Protein AF-A0A7W0VJQ5-F1 (afdb_monomer_lite)

Radius of gyration: 34.35 Å; chains: 1; bounding box: 54×40×87 Å

Structure (mmCIF, N/CA/C/O backbone):
data_AF-A0A7W0VJQ5-F1
#
_entry.id   AF-A0A7W0VJQ5-F1
#
loop_
_atom_site.group_PDB
_atom_site.id
_atom_site.type_symbol
_atom_site.label_atom_id
_atom_site.label_alt_id
_atom_site.label_comp_id
_atom_site.label_asym_id
_atom_site.label_entity_id
_atom_site.label_seq_id
_atom_site.pdbx_PDB_ins_code
_atom_site.Cartn_x
_atom_site.Cartn_y
_atom_site.Cartn_z
_atom_site.occupancy
_atom_site.B_iso_or_equiv
_atom_site.auth_seq_id
_atom_site.auth_comp_id
_atom_site.auth_asym_id
_atom_site.auth_atom_id
_atom_site.pdbx_PDB_model_num
ATOM 1 N N . MET A 1 1 ? 14.248 -23.761 -54.490 1.00 53.25 1 MET A N 1
ATOM 2 C CA . MET A 1 1 ? 13.254 -22.693 -54.752 1.00 53.25 1 MET A CA 1
ATOM 3 C C . MET A 1 1 ? 13.783 -21.390 -54.176 1.00 53.25 1 MET A C 1
ATOM 5 O O . MET A 1 1 ? 14.175 -21.411 -53.014 1.00 53.25 1 MET A O 1
ATOM 9 N N . PRO A 1 2 ? 13.848 -20.283 -54.933 1.00 56.56 2 PRO A N 1
ATOM 10 C CA . PRO A 1 2 ? 14.242 -19.004 -54.359 1.00 56.56 2 PRO A CA 1
ATOM 11 C C . PRO A 1 2 ? 13.061 -18.427 -53.565 1.00 56.56 2 PRO A C 1
ATOM 13 O O . PRO A 1 2 ? 11.974 -18.233 -54.103 1.00 56.56 2 PRO A O 1
ATOM 16 N N . VAL A 1 3 ? 13.263 -18.192 -52.267 1.00 62.41 3 VAL A N 1
ATOM 17 C CA . VAL A 1 3 ? 12.263 -17.575 -51.385 1.00 62.41 3 VAL A CA 1
ATOM 18 C C . VAL A 1 3 ? 12.259 -16.071 -51.650 1.00 62.41 3 VAL A C 1
ATOM 20 O O . VAL A 1 3 ? 13.231 -15.374 -51.360 1.00 62.41 3 VAL A O 1
ATOM 23 N N . HIS A 1 4 ? 11.169 -15.572 -52.229 1.00 70.50 4 HIS A N 1
ATOM 24 C CA . HIS A 1 4 ? 10.973 -14.146 -52.462 1.00 70.50 4 HIS A CA 1
ATOM 25 C C . HIS A 1 4 ? 10.657 -13.453 -51.129 1.00 70.50 4 HIS A C 1
ATOM 27 O O . HIS A 1 4 ? 9.717 -13.838 -50.432 1.00 70.50 4 HIS A O 1
ATOM 33 N N . ARG A 1 5 ? 11.444 -12.439 -50.747 1.00 67.06 5 ARG A N 1
ATOM 34 C CA . ARG A 1 5 ? 11.161 -11.636 -49.548 1.00 67.06 5 ARG A CA 1
ATOM 35 C C . ARG A 1 5 ? 9.961 -10.734 -49.836 1.00 67.06 5 ARG A C 1
ATOM 37 O O . ARG A 1 5 ? 9.967 -10.009 -50.825 1.00 67.06 5 ARG A O 1
ATOM 44 N N . ALA A 1 6 ? 8.935 -10.796 -48.990 1.00 67.38 6 ALA A N 1
ATOM 45 C CA . ALA A 1 6 ? 7.724 -10.002 -49.163 1.00 67.38 6 ALA A CA 1
ATOM 46 C C . ALA A 1 6 ? 8.045 -8.494 -49.163 1.00 67.38 6 ALA A C 1
ATOM 48 O O . ALA A 1 6 ? 8.627 -7.976 -48.210 1.00 67.38 6 ALA A O 1
ATOM 49 N N . GLY A 1 7 ? 7.673 -7.805 -50.245 1.00 69.69 7 GLY A N 1
ATOM 50 C CA . GLY A 1 7 ? 7.766 -6.349 -50.375 1.00 69.69 7 GLY A CA 1
ATOM 51 C C . GLY A 1 7 ? 6.567 -5.617 -49.755 1.00 69.69 7 GLY A C 1
ATOM 52 O O . GLY A 1 7 ? 5.536 -6.220 -49.459 1.00 69.69 7 GLY A O 1
ATOM 53 N N . SER A 1 8 ? 6.703 -4.301 -49.564 1.00 63.34 8 SER A N 1
ATOM 54 C CA . SER A 1 8 ? 5.671 -3.434 -48.969 1.00 63.34 8 SER A CA 1
ATOM 55 C C . SER A 1 8 ? 4.352 -3.472 -49.758 1.00 63.34 8 SER A C 1
ATOM 57 O O . SER A 1 8 ? 4.350 -3.262 -50.969 1.00 63.34 8 SER A O 1
ATOM 59 N N . ARG A 1 9 ? 3.224 -3.716 -49.072 1.00 66.56 9 ARG A N 1
ATOM 60 C CA . ARG A 1 9 ? 1.866 -3.809 -49.661 1.00 66.56 9 ARG A CA 1
ATOM 61 C C . ARG A 1 9 ? 0.946 -2.651 -49.253 1.00 66.56 9 ARG A C 1
ATOM 63 O O . ARG A 1 9 ? -0.275 -2.798 -49.251 1.00 66.56 9 ARG A O 1
ATOM 70 N N . LEU A 1 10 ? 1.510 -1.513 -48.853 1.00 62.25 10 LEU A N 1
ATOM 71 C CA . LEU A 1 10 ? 0.725 -0.315 -48.541 1.00 62.25 10 LEU A CA 1
ATOM 72 C C . LEU A 1 10 ? 0.284 0.387 -49.840 1.00 62.25 10 LEU A C 1
ATOM 74 O O . LEU A 1 10 ? 0.920 0.230 -50.877 1.00 62.25 10 LEU A O 1
ATOM 78 N N . TYR A 1 11 ? -0.806 1.160 -49.781 1.00 58.00 11 TYR A N 1
ATOM 79 C CA . TYR A 1 11 ? -1.402 1.918 -50.903 1.00 58.00 11 TYR A CA 1
ATOM 80 C C . TYR A 1 11 ? -2.118 1.112 -51.999 1.00 58.00 11 TYR A C 1
ATOM 82 O O . TYR A 1 11 ? -2.554 1.698 -52.986 1.00 58.00 11 TYR A O 1
ATOM 90 N N . HIS A 1 12 ? -2.301 -0.202 -51.836 1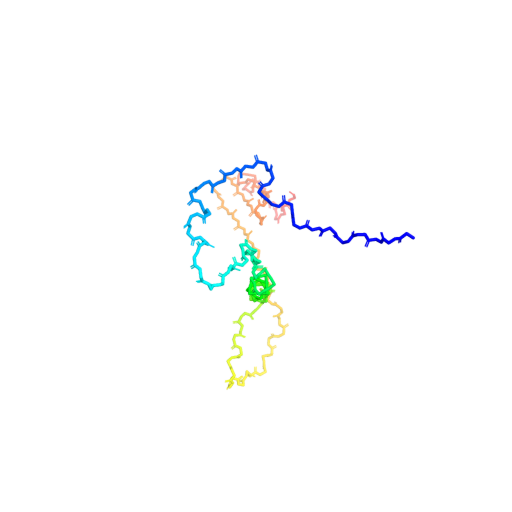.00 63.28 12 HIS A N 1
ATOM 91 C CA . HIS A 1 12 ? -2.964 -1.023 -52.859 1.00 63.28 12 HIS A CA 1
ATOM 92 C C . HIS A 1 12 ? -4.497 -0.912 -52.872 1.00 63.28 12 HIS A C 1
ATOM 94 O O . HIS A 1 12 ? -5.112 -1.173 -53.900 1.00 63.28 12 HIS A O 1
ATOM 100 N N . SER A 1 13 ? -5.121 -0.529 -51.754 1.00 65.94 13 SER A N 1
ATOM 101 C CA . SER A 1 13 ? -6.586 -0.525 -51.619 1.00 65.94 13 SER A CA 1
ATOM 102 C C . SER A 1 13 ? -7.216 0.858 -51.442 1.00 65.94 13 SER A C 1
ATOM 104 O O . SER A 1 13 ? -8.400 1.003 -51.728 1.00 65.94 13 SER A O 1
ATOM 106 N N . VAL A 1 14 ? -6.471 1.881 -50.996 1.00 66.19 14 VAL A N 1
ATOM 107 C CA . VAL A 1 14 ? -7.039 3.221 -50.747 1.00 66.19 14 VAL A CA 1
ATOM 108 C C . VAL A 1 14 ? -6.057 4.334 -51.148 1.00 66.19 14 VAL A C 1
ATOM 110 O O . VAL A 1 14 ? -5.003 4.480 -50.520 1.00 66.19 14 VAL A O 1
ATOM 113 N N . PRO A 1 15 ? -6.379 5.158 -52.166 1.00 61.84 15 PRO A N 1
ATOM 114 C CA . PRO A 1 15 ? -5.541 6.282 -52.563 1.00 61.84 15 PRO A CA 1
ATOM 115 C C . PRO A 1 15 ? -5.823 7.520 -51.697 1.00 61.84 15 PRO A C 1
ATOM 117 O O . PRO A 1 15 ? -6.732 8.304 -51.968 1.00 61.84 15 PRO A O 1
ATOM 120 N N . PHE A 1 16 ? -5.001 7.762 -50.674 1.00 60.88 16 PHE A N 1
ATOM 121 C CA . PHE A 1 16 ? -5.052 9.003 -49.890 1.00 60.88 16 PHE A CA 1
ATOM 122 C C . PHE A 1 16 ? -4.378 10.166 -50.640 1.00 60.88 16 PHE A C 1
ATOM 124 O O . PHE A 1 16 ? -3.248 10.563 -50.340 1.00 60.88 16 PHE A O 1
ATOM 131 N N . LYS A 1 17 ? -5.089 10.745 -51.621 1.00 59.78 17 LYS A N 1
ATOM 132 C CA . LYS A 1 17 ? -4.617 11.866 -52.467 1.00 59.78 17 LYS A CA 1
ATOM 133 C C . LYS A 1 17 ? -4.123 13.090 -51.676 1.00 59.78 17 LYS A C 1
ATOM 135 O O . LYS A 1 17 ? -3.281 13.834 -52.173 1.00 59.78 17 LYS A O 1
ATOM 140 N N . HIS A 1 18 ? -4.603 13.284 -50.449 1.00 62.19 18 HIS A N 1
ATOM 141 C CA . HIS A 1 18 ? -4.255 14.436 -49.608 1.00 62.19 18 HIS A CA 1
ATOM 142 C C . HIS A 1 18 ? -3.036 14.212 -48.700 1.00 62.19 18 HIS A C 1
ATOM 144 O O . HIS A 1 18 ? -2.479 15.184 -48.198 1.00 62.19 18 HIS A O 1
ATOM 150 N N . LEU A 1 19 ? -2.584 12.965 -48.523 1.00 58.19 19 LEU A N 1
ATOM 151 C CA . LEU A 1 19 ? -1.418 12.640 -47.687 1.00 58.19 19 LEU A CA 1
ATOM 152 C C . LEU A 1 19 ? -0.130 12.490 -48.510 1.00 58.19 19 LEU A C 1
ATOM 154 O O . LEU A 1 19 ? 0.956 12.778 -48.020 1.00 58.19 19 LEU A O 1
ATOM 158 N N . VAL A 1 20 ? -0.249 12.117 -49.787 1.00 56.19 20 VAL A N 1
ATOM 159 C CA . VAL A 1 20 ? 0.893 11.934 -50.704 1.00 56.19 20 VAL A CA 1
ATOM 160 C C . VAL A 1 20 ? 1.482 13.262 -51.192 1.00 56.19 20 VAL A C 1
ATOM 162 O O . VAL A 1 20 ? 2.691 13.374 -51.382 1.00 56.19 20 VAL A O 1
ATOM 165 N N . LYS A 1 21 ? 0.665 14.312 -51.348 1.00 51.72 21 LYS A N 1
ATOM 166 C CA . LYS A 1 21 ? 1.125 15.595 -51.914 1.00 51.72 21 LYS A CA 1
ATOM 167 C C . LYS A 1 21 ? 2.134 16.350 -51.038 1.00 51.72 21 LYS A C 1
ATOM 169 O O . LYS A 1 21 ? 2.774 17.269 -51.532 1.00 51.72 21 LYS A O 1
ATOM 174 N N . LYS A 1 22 ? 2.298 15.964 -49.766 1.00 50.00 22 LYS A N 1
ATOM 175 C CA . LYS A 1 22 ? 3.272 16.571 -48.842 1.00 50.00 22 LYS A CA 1
ATOM 176 C C . LYS A 1 22 ? 4.534 15.726 -48.627 1.00 50.00 22 LYS A C 1
ATOM 178 O O . LYS A 1 22 ? 5.438 16.182 -47.939 1.00 50.00 22 LYS A O 1
ATOM 183 N N . SER A 1 23 ? 4.619 14.526 -49.212 1.00 50.47 23 SER A N 1
ATOM 184 C CA . SER A 1 23 ? 5.790 13.639 -49.096 1.00 50.47 23 SER A CA 1
ATOM 185 C C . SER A 1 23 ? 6.590 13.513 -50.399 1.00 50.47 23 SER A C 1
ATOM 187 O O . SER A 1 23 ? 7.392 12.591 -50.537 1.00 50.47 23 SER A O 1
ATOM 189 N N . GLY A 1 24 ? 6.341 14.387 -51.377 1.00 51.72 24 GLY A N 1
ATOM 190 C CA . GLY A 1 24 ? 6.783 14.197 -52.757 1.00 51.72 24 GLY A CA 1
ATOM 191 C C . GLY A 1 24 ? 7.442 15.418 -53.387 1.00 51.72 24 GLY A C 1
ATOM 192 O O . GLY A 1 24 ? 7.068 15.783 -54.494 1.00 51.72 24 GLY A O 1
ATOM 193 N N . SER A 1 25 ? 8.415 16.042 -52.720 1.00 46.16 25 SER A N 1
ATOM 194 C CA . SER A 1 25 ? 9.415 16.873 -53.406 1.00 46.16 25 SER A CA 1
ATOM 195 C C . SER A 1 25 ? 10.698 16.964 -52.577 1.00 46.16 25 SER A C 1
ATOM 197 O O . SER A 1 25 ? 10.714 17.629 -51.548 1.00 46.16 25 SER A O 1
ATOM 199 N N . ALA A 1 26 ? 11.744 16.292 -53.066 1.00 49.91 26 ALA A N 1
ATOM 200 C CA . ALA A 1 26 ? 13.156 16.410 -52.693 1.00 49.91 26 ALA A CA 1
ATOM 201 C C . ALA A 1 26 ? 13.536 16.204 -51.205 1.00 49.91 26 ALA A C 1
ATOM 203 O O . ALA A 1 26 ? 13.287 17.038 -50.346 1.00 49.91 26 ALA A O 1
ATOM 204 N N . SER A 1 27 ? 14.292 15.124 -50.959 1.00 45.72 27 SER A N 1
ATOM 205 C CA . SER A 1 27 ? 14.981 14.764 -49.706 1.00 45.72 27 SER A CA 1
ATOM 206 C C . SER A 1 27 ? 14.118 14.152 -48.591 1.00 45.72 27 SER A C 1
ATOM 208 O O . SER A 1 27 ? 13.465 14.835 -47.810 1.00 45.72 27 SER A O 1
ATOM 210 N N . GLY A 1 28 ? 14.193 12.822 -48.468 1.00 53.34 28 GLY A N 1
ATOM 211 C CA . GLY A 1 28 ? 13.824 12.109 -47.244 1.00 53.34 28 GLY A CA 1
ATOM 212 C C . GLY A 1 28 ? 12.357 11.698 -47.155 1.00 53.34 28 GLY A C 1
ATOM 213 O O . GLY A 1 28 ? 11.599 12.251 -46.360 1.00 53.34 28 GLY A O 1
ATOM 214 N N . ALA A 1 29 ? 11.974 10.656 -47.899 1.00 52.81 29 ALA A N 1
ATOM 215 C CA . ALA A 1 29 ? 10.786 9.870 -47.585 1.00 52.81 29 ALA A CA 1
ATOM 216 C C . ALA A 1 29 ? 10.959 9.269 -46.179 1.00 52.81 29 ALA A C 1
ATOM 218 O O . ALA A 1 29 ? 11.542 8.199 -46.008 1.00 52.81 29 ALA A O 1
ATOM 219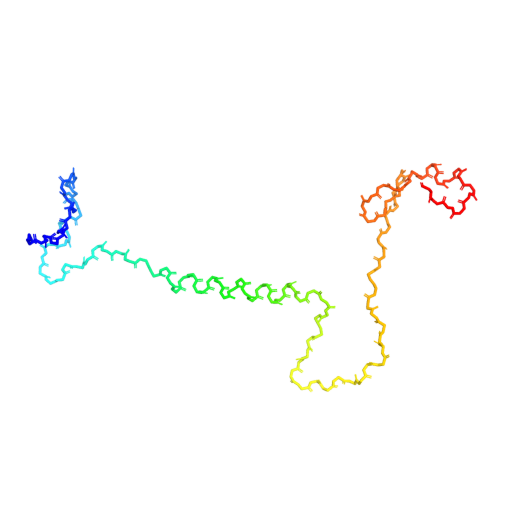 N N . ARG A 1 30 ? 10.521 9.996 -45.146 1.00 60.12 30 ARG A N 1
ATOM 220 C CA . ARG A 1 30 ? 10.491 9.471 -43.783 1.00 60.12 30 ARG A CA 1
ATOM 221 C C . ARG A 1 30 ? 9.491 8.329 -43.768 1.00 60.12 30 ARG A C 1
ATOM 223 O O . ARG A 1 30 ? 8.328 8.517 -44.120 1.00 60.12 30 ARG A O 1
ATOM 230 N N . SER A 1 31 ? 9.961 7.148 -43.382 1.00 55.09 31 SER A N 1
ATOM 231 C CA . SER A 1 31 ? 9.108 5.990 -43.177 1.00 55.09 31 SER A CA 1
ATOM 232 C C . SER A 1 31 ? 7.966 6.380 -42.242 1.00 55.09 31 SER A C 1
ATOM 234 O O . SER A 1 31 ? 8.205 6.719 -41.086 1.00 55.09 31 SER A O 1
ATOM 236 N N . SER A 1 32 ? 6.723 6.272 -42.704 1.00 55.22 32 SER A N 1
ATOM 237 C CA . SER A 1 32 ? 5.528 6.354 -41.855 1.00 55.22 32 SER A CA 1
ATOM 238 C C . SER A 1 32 ? 5.373 5.130 -40.938 1.00 55.22 32 SER A C 1
ATOM 240 O O . SER A 1 32 ? 4.292 4.871 -40.419 1.00 55.22 32 SER A O 1
ATOM 242 N N . ASN A 1 33 ? 6.450 4.365 -40.744 1.00 53.50 33 ASN A N 1
ATOM 243 C CA . ASN A 1 33 ? 6.586 3.410 -39.662 1.00 53.50 33 ASN A CA 1
ATOM 244 C C . ASN A 1 33 ? 6.833 4.217 -38.384 1.00 53.50 33 ASN A C 1
ATOM 246 O O . ASN A 1 33 ? 7.975 4.425 -37.982 1.00 53.50 33 ASN A O 1
ATOM 250 N N . ILE A 1 34 ? 5.765 4.711 -37.759 1.00 62.47 34 ILE A N 1
ATOM 251 C CA . ILE A 1 34 ? 5.827 5.099 -36.349 1.00 62.47 34 ILE A CA 1
ATOM 252 C C . ILE A 1 34 ? 5.945 3.789 -35.566 1.00 62.47 34 ILE A C 1
ATOM 254 O O . ILE A 1 34 ? 4.957 3.163 -35.193 1.00 62.47 34 ILE A O 1
ATOM 258 N N . SER A 1 35 ? 7.176 3.318 -35.391 1.00 67.62 35 SER A N 1
ATOM 259 C CA . SER A 1 35 ? 7.502 2.329 -34.374 1.00 67.62 35 SER A CA 1
ATOM 260 C C . SER A 1 35 ? 7.369 3.028 -33.026 1.00 67.62 35 SER A C 1
ATOM 262 O O . SER A 1 35 ? 8.192 3.875 -32.680 1.00 67.62 35 SER A O 1
ATOM 264 N N . LEU A 1 36 ? 6.294 2.736 -32.294 1.00 71.75 36 LEU A N 1
ATOM 265 C CA . LEU A 1 36 ? 6.150 3.210 -30.923 1.00 71.75 36 LEU A CA 1
ATOM 266 C C . LEU A 1 36 ? 7.277 2.608 -30.083 1.00 71.75 36 LEU A C 1
ATOM 268 O O . LEU A 1 36 ? 7.510 1.399 -30.119 1.00 71.75 36 LEU A O 1
ATOM 272 N N . ASN A 1 37 ? 7.953 3.448 -29.306 1.00 81.44 37 ASN A N 1
ATOM 273 C CA . ASN A 1 37 ? 8.975 3.020 -28.360 1.00 81.44 37 ASN A CA 1
ATOM 274 C C . ASN A 1 37 ? 8.301 2.372 -27.137 1.00 81.44 37 ASN A C 1
ATOM 276 O O . ASN A 1 37 ? 8.297 2.926 -26.041 1.00 81.44 37 ASN A O 1
ATOM 280 N N . LEU A 1 38 ? 7.691 1.202 -27.340 1.00 83.31 38 LEU A N 1
ATOM 281 C CA . LEU A 1 38 ? 6.966 0.484 -26.291 1.00 83.31 38 LEU A CA 1
ATOM 282 C C . LEU A 1 38 ? 7.906 -0.048 -25.211 1.00 83.31 38 LEU A C 1
ATOM 284 O O . LEU A 1 38 ? 7.531 -0.055 -24.048 1.00 83.31 38 LEU A O 1
ATOM 288 N N . VAL A 1 39 ? 9.135 -0.427 -25.571 1.00 87.81 39 VAL A N 1
ATOM 289 C CA . VAL A 1 39 ? 10.142 -0.920 -24.618 1.00 87.81 39 VAL A CA 1
ATOM 290 C C . VAL A 1 39 ? 10.442 0.110 -23.517 1.00 87.81 39 VAL A C 1
ATOM 292 O O . VAL A 1 39 ? 10.213 -0.217 -22.356 1.00 87.81 39 VAL A O 1
ATOM 295 N N . PRO A 1 40 ? 10.854 1.360 -23.818 1.00 88.25 40 PRO A N 1
ATOM 296 C CA . PRO A 1 40 ? 11.086 2.347 -22.762 1.00 88.25 40 PRO A CA 1
ATOM 297 C C . PRO A 1 40 ? 9.796 2.822 -22.076 1.00 88.25 40 PRO A C 1
ATOM 299 O O . PRO A 1 40 ? 9.841 3.233 -20.922 1.00 88.25 40 PRO A O 1
ATOM 302 N N . PHE A 1 41 ? 8.635 2.769 -22.742 1.00 90.81 41 PHE A N 1
ATOM 303 C CA . PHE A 1 41 ? 7.361 3.124 -22.106 1.00 90.81 41 PHE A CA 1
ATOM 304 C C . PHE A 1 41 ? 6.944 2.098 -21.044 1.00 90.81 41 PHE A C 1
ATOM 306 O O . PHE A 1 41 ? 6.560 2.467 -19.934 1.00 90.81 41 PHE A O 1
ATOM 313 N N . VAL A 1 42 ? 7.054 0.808 -21.372 1.00 94.06 42 VAL A N 1
ATOM 314 C CA . VAL A 1 42 ? 6.785 -0.283 -20.433 1.00 94.06 42 VAL A CA 1
ATOM 315 C C . VAL A 1 42 ? 7.808 -0.265 -19.300 1.00 94.06 42 VAL A C 1
ATOM 317 O O . VAL A 1 42 ? 7.404 -0.383 -18.150 1.00 94.06 42 VAL A O 1
ATOM 320 N N . ASP A 1 43 ? 9.090 -0.027 -19.584 1.00 93.44 43 ASP A N 1
ATOM 321 C CA . ASP A 1 43 ? 10.140 0.088 -18.561 1.00 93.44 43 ASP A CA 1
ATOM 322 C C . ASP A 1 43 ? 9.796 1.152 -17.502 1.00 93.44 43 ASP A C 1
ATOM 324 O O . ASP A 1 43 ? 9.629 0.835 -16.323 1.00 93.44 43 ASP A O 1
ATOM 328 N N . MET A 1 44 ? 9.519 2.390 -17.930 1.00 91.31 44 MET A N 1
ATOM 329 C CA . MET A 1 44 ? 9.143 3.471 -17.010 1.00 91.31 44 MET A CA 1
ATOM 330 C C . MET A 1 44 ? 7.882 3.152 -16.193 1.00 91.31 44 MET A C 1
ATOM 332 O O . MET A 1 44 ? 7.833 3.437 -14.996 1.00 91.31 44 MET A O 1
ATOM 336 N N . MET A 1 45 ? 6.864 2.540 -16.805 1.00 93.44 45 MET A N 1
ATOM 337 C CA . MET A 1 45 ? 5.631 2.180 -16.099 1.00 93.44 45 MET A CA 1
ATOM 338 C C . MET A 1 45 ? 5.857 1.045 -15.089 1.00 93.44 45 MET A C 1
ATOM 340 O O . MET A 1 45 ? 5.360 1.109 -13.965 1.00 93.44 45 MET A O 1
ATOM 344 N N . THR A 1 46 ? 6.628 0.020 -15.457 1.00 92.56 46 THR A N 1
ATOM 345 C CA . THR A 1 46 ? 6.931 -1.111 -14.566 1.00 92.56 46 THR A CA 1
ATOM 346 C C . THR A 1 46 ? 7.827 -0.710 -13.398 1.00 92.56 46 THR A C 1
ATOM 348 O O . THR A 1 46 ? 7.614 -1.203 -12.291 1.00 92.56 46 THR A O 1
ATOM 351 N N . MET A 1 47 ? 8.747 0.243 -13.589 1.00 91.75 47 MET A N 1
ATOM 352 C CA . MET A 1 47 ? 9.564 0.778 -12.501 1.00 91.75 47 MET A CA 1
ATOM 353 C C . MET A 1 47 ? 8.703 1.499 -11.451 1.00 91.75 47 MET A C 1
ATOM 355 O O . MET A 1 47 ? 8.879 1.274 -10.256 1.00 91.75 47 MET A O 1
ATOM 359 N N . LEU A 1 48 ? 7.715 2.300 -11.874 1.00 91.19 48 LEU A N 1
ATOM 360 C CA . LEU A 1 48 ? 6.758 2.937 -10.958 1.00 91.19 48 LEU A CA 1
ATOM 361 C C . LEU A 1 48 ? 5.939 1.908 -10.174 1.00 91.19 48 LEU A C 1
ATOM 363 O O . LEU A 1 48 ? 5.791 2.042 -8.963 1.00 91.19 48 LEU A O 1
ATOM 367 N N . VAL A 1 49 ? 5.439 0.863 -10.835 1.00 93.06 49 VAL A N 1
ATOM 368 C CA . VAL A 1 49 ? 4.700 -0.215 -10.157 1.00 93.06 49 VAL A CA 1
ATOM 369 C C . VAL A 1 49 ? 5.596 -0.954 -9.163 1.00 93.06 49 VAL A C 1
ATOM 371 O O . VAL A 1 49 ? 5.157 -1.217 -8.050 1.00 93.06 49 VAL A O 1
ATOM 374 N N . CYS A 1 50 ? 6.856 -1.230 -9.513 1.00 88.94 50 CYS A N 1
ATOM 375 C CA . CYS A 1 50 ? 7.833 -1.827 -8.602 1.00 88.94 50 CYS A CA 1
ATOM 376 C C . CYS A 1 50 ? 8.042 -0.957 -7.352 1.00 88.94 50 CYS A C 1
ATOM 378 O O . CYS A 1 50 ? 7.985 -1.465 -6.234 1.00 88.94 50 CYS A O 1
ATOM 380 N N . PHE A 1 51 ? 8.187 0.362 -7.519 1.00 85.88 51 PHE A N 1
ATOM 381 C CA . PHE A 1 51 ? 8.278 1.295 -6.395 1.00 85.88 51 PHE A CA 1
ATOM 382 C C . PHE A 1 51 ? 7.008 1.326 -5.545 1.00 85.88 51 PHE A C 1
ATOM 384 O O . PHE A 1 51 ? 7.100 1.301 -4.322 1.00 85.88 51 PHE A O 1
ATOM 391 N N . LEU A 1 52 ? 5.824 1.358 -6.161 1.00 85.75 52 LEU A N 1
ATOM 392 C CA . LEU A 1 52 ? 4.559 1.360 -5.422 1.00 85.75 52 LEU A CA 1
ATOM 393 C C . LEU A 1 52 ? 4.362 0.054 -4.657 1.00 85.75 52 LEU A C 1
ATOM 395 O O . LEU A 1 52 ? 3.956 0.087 -3.501 1.00 85.75 52 LEU A O 1
ATOM 399 N N . LEU A 1 53 ? 4.703 -1.084 -5.264 1.00 85.06 53 LEU A N 1
ATOM 400 C CA . LEU A 1 53 ? 4.719 -2.364 -4.571 1.00 85.06 53 LEU A CA 1
ATOM 401 C C . LEU A 1 53 ? 5.732 -2.339 -3.428 1.00 85.06 53 LEU A C 1
ATOM 403 O O . LEU A 1 53 ? 5.378 -2.725 -2.330 1.00 85.06 53 LEU A O 1
ATOM 407 N N . MET A 1 54 ? 6.945 -1.822 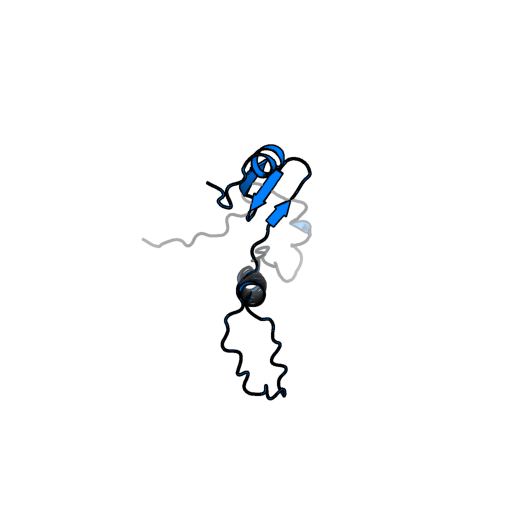-3.617 1.00 80.44 54 MET A N 1
ATOM 408 C CA . MET A 1 54 ? 7.936 -1.741 -2.539 1.00 80.44 54 MET A CA 1
ATOM 409 C C . MET A 1 54 ? 7.479 -0.840 -1.377 1.00 80.44 54 MET A C 1
ATOM 411 O O . MET A 1 54 ? 7.673 -1.198 -0.220 1.00 80.44 54 MET A O 1
ATOM 415 N N . VAL A 1 55 ? 6.854 0.306 -1.665 1.00 73.50 55 VAL A N 1
ATOM 416 C CA . VAL A 1 55 ? 6.413 1.283 -0.652 1.00 73.50 55 VAL A CA 1
ATOM 417 C C . VAL A 1 55 ? 5.134 0.837 0.060 1.00 73.50 55 VAL A C 1
ATOM 419 O O . VAL A 1 55 ? 5.042 0.971 1.277 1.00 73.50 55 VAL A O 1
ATOM 422 N N . PHE A 1 56 ? 4.153 0.287 -0.660 1.00 69.12 56 PHE A N 1
ATOM 423 C CA . PHE A 1 56 ? 2.875 -0.136 -0.075 1.00 69.12 56 PHE A CA 1
ATOM 424 C C . PHE A 1 56 ? 2.863 -1.592 0.404 1.00 69.12 56 PHE A C 1
ATOM 426 O O . PHE A 1 56 ? 2.112 -1.907 1.321 1.00 69.12 56 PHE A O 1
ATOM 433 N N . SER A 1 57 ? 3.708 -2.473 -0.146 1.00 65.56 57 SER A N 1
ATOM 434 C CA . SER A 1 57 ? 3.914 -3.825 0.403 1.00 65.56 57 SER A CA 1
ATOM 435 C C . SER A 1 57 ? 4.762 -3.812 1.676 1.00 65.56 57 SER A C 1
ATOM 437 O O . SER A 1 57 ? 4.799 -4.822 2.374 1.00 65.56 57 SER A O 1
ATOM 439 N N . ALA A 1 58 ? 5.420 -2.699 2.014 1.00 59.34 58 ALA A N 1
ATOM 440 C CA . ALA A 1 58 ? 6.116 -2.506 3.286 1.00 59.34 58 ALA A CA 1
ATOM 441 C C . ALA A 1 58 ? 5.166 -2.059 4.418 1.00 59.34 58 ALA A C 1
ATOM 443 O O . ALA A 1 58 ? 5.554 -1.293 5.303 1.00 59.34 58 ALA A O 1
ATOM 444 N N . SER A 1 59 ? 3.910 -2.522 4.410 1.00 62.28 59 SER A N 1
ATOM 445 C CA . SER A 1 59 ? 3.004 -2.372 5.549 1.00 62.28 59 SER A CA 1
ATOM 446 C C . SER A 1 59 ? 3.527 -3.208 6.722 1.00 62.28 59 SER A C 1
ATOM 448 O O . SER A 1 59 ? 3.197 -4.385 6.864 1.00 62.28 59 SER A O 1
ATOM 450 N N . GLY A 1 60 ? 4.380 -2.599 7.542 1.00 53.09 60 GLY A N 1
ATOM 451 C CA . GLY A 1 60 ? 4.871 -3.189 8.783 1.00 53.09 60 GLY A CA 1
ATOM 452 C C . GLY A 1 60 ? 5.441 -2.162 9.751 1.00 53.09 60 GLY A C 1
ATOM 453 O O . GLY A 1 60 ? 5.081 -2.176 10.916 1.00 53.09 60 GLY A O 1
ATOM 454 N N . GLU A 1 61 ? 6.262 -1.228 9.279 1.00 56.09 61 GLU A N 1
ATOM 455 C CA . GLU A 1 61 ? 6.788 -0.134 10.099 1.00 56.09 61 GLU A CA 1
ATOM 456 C C . GLU A 1 61 ? 7.531 0.812 9.161 1.00 56.09 61 GLU A C 1
ATOM 458 O O . GLU A 1 61 ? 8.651 0.532 8.734 1.00 56.09 61 GLU A O 1
ATOM 463 N N . LEU A 1 62 ? 6.923 1.942 8.799 1.00 52.94 62 LEU A N 1
ATOM 464 C CA . LEU A 1 62 ? 7.668 3.014 8.142 1.00 52.94 62 LEU A CA 1
ATOM 465 C C . LEU A 1 62 ? 8.497 3.756 9.201 1.00 52.94 62 LEU A C 1
ATOM 467 O O . LEU A 1 62 ? 8.315 4.949 9.430 1.00 52.94 62 LEU A O 1
ATOM 471 N N . LEU A 1 63 ? 9.415 3.050 9.863 1.00 50.78 63 LEU A N 1
ATOM 472 C CA . LEU A 1 63 ? 10.536 3.696 10.522 1.00 50.78 63 LEU A CA 1
ATOM 473 C C . LEU A 1 63 ? 11.520 4.038 9.416 1.00 50.78 63 LEU A C 1
ATOM 475 O O . LEU A 1 63 ? 12.305 3.214 8.951 1.00 50.78 63 LEU A O 1
ATOM 479 N N . GLN A 1 64 ? 11.419 5.278 8.948 1.00 54.88 64 GLN A N 1
ATOM 480 C CA . GLN A 1 64 ? 12.469 5.902 8.167 1.00 54.88 64 GLN A CA 1
ATOM 481 C C . GLN A 1 64 ? 13.782 5.761 8.943 1.00 54.88 64 GLN A C 1
ATOM 483 O O . GLN A 1 64 ? 14.076 6.564 9.826 1.00 54.88 64 GLN A O 1
ATOM 488 N N . ALA A 1 65 ? 14.603 4.774 8.593 1.00 57.41 65 ALA A N 1
ATOM 489 C CA . ALA A 1 65 ? 16.021 4.838 8.892 1.00 57.41 65 ALA A CA 1
ATOM 490 C C . ALA A 1 65 ? 16.599 5.938 7.991 1.00 57.41 65 ALA A C 1
ATOM 492 O O . ALA A 1 65 ? 17.105 5.690 6.894 1.00 57.41 65 ALA A O 1
ATOM 493 N N . GLN A 1 66 ? 16.429 7.193 8.414 1.00 54.75 66 GLN A N 1
ATOM 494 C CA . GLN A 1 66 ? 17.166 8.313 7.853 1.00 54.75 66 GLN A CA 1
ATOM 495 C C . GLN A 1 66 ? 18.651 7.960 7.987 1.00 54.75 66 GLN A C 1
ATOM 497 O O . GLN A 1 66 ? 19.111 7.590 9.068 1.00 54.75 66 GLN A O 1
ATOM 502 N N . ARG A 1 67 ? 19.403 8.002 6.881 1.00 54.16 67 ARG A N 1
ATOM 503 C CA . ARG A 1 67 ? 20.842 7.707 6.903 1.00 54.16 67 ARG A CA 1
ATOM 504 C C . ARG A 1 67 ? 21.525 8.682 7.870 1.00 54.16 67 ARG A C 1
ATOM 506 O O . ARG A 1 67 ? 21.596 9.868 7.565 1.00 54.16 67 ARG A O 1
ATOM 513 N N . GLY A 1 68 ? 21.981 8.174 9.018 1.00 58.62 68 GLY A N 1
ATOM 514 C CA . GLY A 1 68 ? 22.568 8.953 10.117 1.00 58.62 68 GLY A CA 1
ATOM 515 C C . GLY A 1 68 ? 21.878 8.795 11.481 1.00 58.62 68 GLY A C 1
ATOM 516 O O . GLY A 1 68 ? 22.367 9.358 12.454 1.00 58.62 68 GLY A O 1
ATOM 517 N N . LEU A 1 69 ? 20.770 8.050 11.573 1.00 58.06 69 LEU A N 1
ATOM 518 C CA . LEU A 1 69 ? 20.123 7.717 12.845 1.00 58.06 69 LEU A CA 1
ATOM 519 C C . LEU A 1 69 ? 20.645 6.371 13.377 1.00 58.06 69 LEU A C 1
ATOM 521 O O . LEU A 1 69 ? 20.248 5.314 12.889 1.00 58.06 69 LEU A O 1
ATOM 525 N N . ASP A 1 70 ? 21.517 6.412 14.387 1.00 65.75 70 ASP A N 1
ATOM 526 C CA . ASP A 1 70 ? 21.811 5.245 15.224 1.00 65.75 70 ASP A CA 1
ATOM 527 C C . ASP A 1 70 ? 20.589 4.982 16.113 1.00 65.75 70 ASP A C 1
ATOM 529 O O . ASP A 1 70 ? 20.356 5.682 17.102 1.00 65.75 70 ASP A O 1
ATOM 533 N N . LEU A 1 71 ? 19.760 4.005 15.731 1.00 63.09 71 LEU A N 1
ATOM 534 C CA . LEU A 1 71 ? 18.626 3.604 16.558 1.00 63.09 71 LEU A CA 1
ATOM 535 C C . LEU A 1 71 ? 19.166 2.914 17.820 1.00 63.09 71 LEU A C 1
ATOM 537 O O . LEU A 1 71 ? 19.916 1.939 17.701 1.00 63.09 71 LEU A O 1
ATOM 541 N N . PRO A 1 72 ? 18.791 3.376 19.027 1.00 67.44 72 PRO A N 1
ATOM 542 C CA . PRO A 1 72 ? 19.110 2.649 20.245 1.00 67.44 72 PRO A CA 1
ATOM 543 C C . PRO A 1 72 ? 18.514 1.243 20.150 1.00 67.44 72 PRO A C 1
ATOM 545 O O . PRO A 1 72 ? 17.441 1.054 19.573 1.00 67.44 72 PRO A O 1
ATOM 548 N N . ILE A 1 73 ? 19.214 0.254 20.706 1.00 64.31 73 ILE A N 1
ATOM 549 C CA . ILE A 1 73 ? 18.777 -1.145 20.698 1.00 64.31 73 ILE A CA 1
ATOM 550 C C . ILE A 1 73 ? 17.417 -1.210 21.402 1.00 64.31 73 ILE A C 1
ATOM 552 O O . ILE A 1 73 ? 17.329 -1.082 22.623 1.00 64.31 73 ILE A O 1
ATOM 556 N N . ALA A 1 74 ? 16.347 -1.344 20.618 1.00 64.62 74 ALA A N 1
ATOM 557 C CA . ALA A 1 74 ? 14.992 -1.428 21.129 1.00 64.62 74 ALA A CA 1
ATOM 558 C C . ALA A 1 74 ? 14.812 -2.783 21.825 1.00 64.62 74 ALA A C 1
ATOM 560 O O . ALA A 1 74 ? 14.810 -3.832 21.186 1.00 64.62 74 ALA A O 1
ATOM 561 N N . ASP A 1 75 ? 14.661 -2.758 23.149 1.00 63.31 75 ASP A N 1
ATOM 562 C CA . ASP A 1 75 ? 14.419 -3.956 23.968 1.00 63.31 75 ASP A CA 1
ATOM 563 C C . ASP A 1 75 ? 12.952 -4.432 23.900 1.00 63.31 75 ASP A C 1
ATOM 565 O O . ASP A 1 75 ? 12.579 -5.495 24.393 1.00 63.31 75 ASP A O 1
ATOM 569 N N . SER A 1 76 ? 12.084 -3.664 23.234 1.00 65.12 76 SER A N 1
ATOM 570 C CA . SER A 1 76 ? 10.696 -4.057 22.993 1.00 65.12 76 SER A CA 1
ATOM 571 C C . SER A 1 76 ? 10.616 -5.060 21.841 1.00 65.12 76 SER A C 1
ATOM 573 O O . SER A 1 76 ? 10.300 -4.722 20.709 1.00 65.12 76 SER A O 1
ATOM 575 N N . LYS A 1 77 ? 10.879 -6.331 22.161 1.00 59.19 77 LYS A N 1
ATOM 576 C CA . LYS A 1 77 ? 10.685 -7.504 21.284 1.00 59.19 77 LYS A CA 1
ATOM 577 C C . LYS A 1 77 ? 9.214 -7.866 21.057 1.00 59.19 77 LYS A C 1
ATOM 579 O O . LYS A 1 77 ? 8.919 -8.911 20.475 1.00 59.19 77 LYS A O 1
ATOM 584 N N . GLN A 1 78 ? 8.286 -7.074 21.585 1.00 69.06 78 GLN A N 1
ATOM 585 C CA . GLN A 1 78 ? 6.872 -7.375 21.477 1.00 69.06 78 GLN A CA 1
ATOM 586 C C . GLN A 1 78 ? 6.401 -6.983 20.084 1.00 69.06 78 GLN A C 1
ATOM 588 O O . GLN A 1 78 ? 6.447 -5.819 19.696 1.00 69.06 78 GLN A O 1
ATOM 593 N N . THR A 1 79 ? 5.976 -7.984 19.322 1.00 67.50 79 THR A N 1
ATOM 594 C CA . THR A 1 79 ? 5.368 -7.764 18.018 1.00 67.50 79 THR A CA 1
ATOM 595 C C . THR A 1 79 ? 4.158 -6.847 18.180 1.00 67.50 79 THR A C 1
ATOM 597 O O . THR A 1 79 ? 3.354 -7.023 19.102 1.00 67.50 79 THR A O 1
ATOM 600 N N . LEU A 1 80 ? 4.036 -5.853 17.298 1.00 65.88 80 LEU A N 1
ATOM 601 C CA . LEU A 1 80 ? 2.858 -4.994 17.238 1.00 65.88 80 LEU A CA 1
ATOM 602 C C . LEU A 1 80 ? 1.640 -5.879 16.942 1.00 65.88 80 LEU A C 1
ATOM 604 O O . LEU A 1 80 ? 1.467 -6.372 15.828 1.00 65.88 80 LEU A O 1
ATOM 608 N N . GLN A 1 81 ? 0.820 -6.131 17.962 1.00 71.69 81 GLN A N 1
ATOM 609 C CA . GLN A 1 81 ? -0.437 -6.848 17.794 1.00 71.69 81 GLN A CA 1
ATOM 610 C C . GLN A 1 81 ? -1.478 -5.880 17.247 1.00 71.69 81 GLN A C 1
ATOM 612 O O . GLN A 1 81 ? -1.698 -4.800 17.797 1.00 71.69 81 GLN A O 1
ATOM 617 N N . GLN A 1 82 ? -2.126 -6.275 16.156 1.00 71.88 82 GLN A N 1
ATOM 618 C CA . GLN A 1 82 ? -3.232 -5.514 15.604 1.00 71.88 82 GLN A CA 1
ATOM 619 C C . GLN A 1 82 ? -4.370 -5.457 16.630 1.00 71.88 82 GLN A C 1
ATOM 621 O O . GLN A 1 82 ? -4.835 -6.490 17.115 1.00 7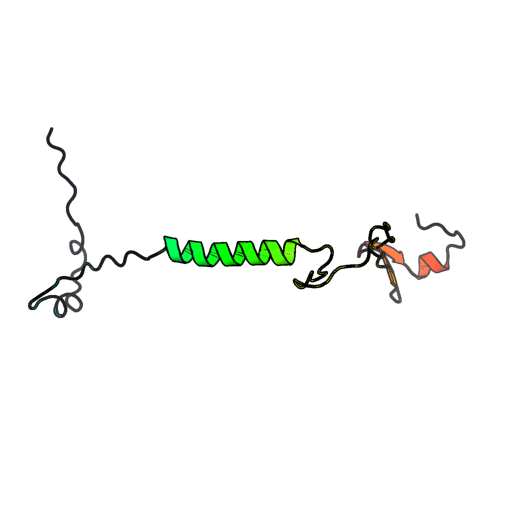1.88 82 GLN A O 1
ATOM 626 N N . ALA A 1 83 ? -4.821 -4.245 16.956 1.00 81.69 83 ALA A N 1
ATOM 627 C CA . ALA A 1 83 ? -5.935 -4.064 17.873 1.00 81.69 83 ALA A CA 1
ATOM 628 C C . ALA A 1 83 ? -7.232 -4.620 17.248 1.00 81.69 83 ALA A C 1
ATOM 630 O O . ALA A 1 83 ? -7.529 -4.316 16.086 1.00 81.69 83 ALA A O 1
ATOM 631 N N . PRO A 1 84 ? -8.023 -5.417 17.989 1.00 83.75 84 PRO A N 1
ATOM 632 C CA . PRO A 1 84 ? -9.325 -5.858 17.515 1.00 83.75 84 PRO A CA 1
ATOM 633 C C . PRO A 1 84 ? -10.267 -4.656 17.382 1.00 83.75 84 PRO A C 1
ATOM 635 O O . PRO A 1 84 ? -10.381 -3.837 18.293 1.00 83.75 84 PRO A O 1
ATOM 638 N N . VAL A 1 85 ? -10.966 -4.560 16.250 1.00 86.75 85 VAL A N 1
ATOM 639 C CA . VAL A 1 85 ? -11.962 -3.509 16.010 1.00 86.75 85 VAL A CA 1
ATOM 640 C C . VAL A 1 85 ? -13.342 -4.037 16.384 1.00 86.75 85 VAL A C 1
ATOM 642 O O . VAL A 1 85 ? -13.839 -4.983 15.766 1.00 86.75 85 VAL A O 1
ATOM 645 N N . ILE A 1 86 ? -13.950 -3.408 17.390 1.00 89.06 86 ILE A N 1
ATOM 646 C CA . ILE A 1 86 ? -15.317 -3.669 17.846 1.00 89.06 86 ILE A CA 1
ATOM 647 C C . ILE A 1 86 ? -16.143 -2.416 17.567 1.00 89.06 86 ILE A C 1
ATOM 649 O O . ILE A 1 86 ? -15.782 -1.324 18.006 1.00 89.06 86 ILE A O 1
ATOM 653 N N . ILE A 1 87 ? -17.247 -2.567 16.841 1.00 88.44 87 ILE A N 1
ATOM 654 C CA . ILE A 1 87 ? -18.170 -1.470 16.539 1.00 88.44 87 ILE A CA 1
ATOM 655 C C . ILE A 1 87 ? -19.486 -1.761 17.249 1.00 88.44 87 ILE A C 1
ATOM 657 O O . ILE A 1 87 ? -20.134 -2.770 16.975 1.00 88.44 87 ILE A O 1
ATOM 661 N N . VAL A 1 88 ? -19.883 -0.857 18.144 1.00 89.62 88 VAL A N 1
ATOM 662 C CA . VAL A 1 88 ? -21.156 -0.915 18.867 1.00 89.62 88 VAL A CA 1
ATOM 663 C C . VAL A 1 88 ? -22.065 0.180 18.327 1.00 89.62 88 VAL A C 1
ATOM 665 O O . VAL A 1 88 ? -21.766 1.369 18.430 1.00 89.62 88 VAL A O 1
ATOM 668 N N . THR A 1 89 ? -23.176 -0.230 17.733 1.00 88.94 89 THR A N 1
ATOM 669 C CA . THR A 1 89 ? -24.264 0.655 17.309 1.00 88.94 89 THR A CA 1
ATOM 670 C C . THR A 1 89 ? -25.440 0.517 18.278 1.00 88.94 89 THR A C 1
ATOM 672 O O . THR A 1 89 ? -25.374 -0.250 19.233 1.00 88.94 89 THR A O 1
ATOM 675 N N . LYS A 1 90 ? -26.536 1.258 18.066 1.00 87.44 90 LYS A N 1
ATOM 676 C CA . LYS A 1 90 ? -27.718 1.162 18.944 1.00 87.44 90 LYS A CA 1
ATOM 677 C C . LYS A 1 90 ? -28.392 -0.214 18.909 1.00 87.44 90 LYS A C 1
ATOM 679 O O . LYS A 1 90 ? -29.044 -0.573 19.879 1.00 87.44 90 LYS A O 1
ATOM 684 N N . SER A 1 91 ? -28.264 -0.944 17.804 1.00 87.56 91 SER A N 1
ATOM 685 C CA . SER A 1 91 ? -28.939 -2.227 17.578 1.00 87.56 91 SER A CA 1
ATOM 686 C C . SER A 1 91 ? -27.973 -3.406 17.505 1.00 87.56 91 SER A C 1
ATOM 688 O O . SER A 1 91 ? -28.345 -4.513 17.881 1.00 87.56 91 SER A O 1
ATOM 690 N N . GLU A 1 92 ? -26.738 -3.188 17.052 1.00 90.62 92 GLU A N 1
ATOM 691 C CA . GLU A 1 92 ? -25.815 -4.256 16.657 1.00 90.62 92 GLU A CA 1
ATOM 692 C C . GLU A 1 92 ? -24.398 -4.051 17.195 1.00 90.62 92 GLU A C 1
ATOM 694 O O . GLU A 1 92 ? -23.890 -2.926 17.254 1.00 90.62 92 GLU A O 1
ATOM 699 N N . ILE A 1 93 ? -23.747 -5.167 17.519 1.00 89.00 93 ILE A N 1
ATOM 700 C CA . ILE A 1 93 ? -22.346 -5.275 17.920 1.00 89.00 93 ILE A CA 1
ATOM 701 C C . ILE A 1 93 ? -21.623 -6.094 16.848 1.00 89.00 93 ILE A C 1
ATOM 703 O O . ILE A 1 93 ? -21.959 -7.259 16.613 1.00 89.00 93 ILE A O 1
ATOM 707 N N . THR A 1 94 ? -20.621 -5.495 16.204 1.00 89.31 94 THR A N 1
ATOM 708 C CA . THR A 1 94 ? -19.827 -6.156 15.161 1.00 89.31 94 THR A CA 1
ATOM 709 C C . THR A 1 94 ? -18.356 -6.272 15.561 1.00 89.31 94 THR A C 1
ATOM 711 O O . THR A 1 94 ? -17.780 -5.359 16.157 1.00 89.31 94 THR A O 1
ATOM 714 N N . TYR A 1 95 ? -17.744 -7.407 15.224 1.00 89.44 95 TYR A N 1
ATOM 715 C CA . TYR A 1 95 ? -16.324 -7.703 15.406 1.00 89.44 95 TYR A CA 1
ATOM 716 C C . TYR A 1 95 ? -15.684 -7.890 14.035 1.00 89.44 95 TYR A C 1
ATOM 718 O O . TYR A 1 95 ? -16.104 -8.755 13.269 1.00 89.44 95 TYR A O 1
ATOM 726 N N . GLN A 1 96 ? -14.693 -7.061 13.698 1.00 86.06 96 GLN A N 1
ATOM 727 C CA . GLN A 1 96 ? -14.052 -7.073 12.373 1.00 86.06 96 GLN A CA 1
ATOM 728 C C . GLN A 1 96 ? -15.060 -7.024 11.199 1.00 86.06 96 GLN A C 1
ATOM 730 O O . GLN A 1 96 ? -14.859 -7.637 10.153 1.00 86.06 96 GLN A O 1
ATOM 735 N N . GLY A 1 97 ? -16.177 -6.312 11.386 1.00 83.31 97 GLY A N 1
ATOM 736 C CA . GLY A 1 97 ? -17.247 -6.194 10.390 1.00 83.31 97 GLY A CA 1
ATOM 737 C C . GLY A 1 97 ? -18.201 -7.392 10.303 1.00 83.31 97 GLY A C 1
ATOM 738 O O . GLY A 1 97 ? -19.125 -7.354 9.497 1.00 83.31 97 GLY A O 1
ATOM 739 N N . GLN A 1 98 ? -18.022 -8.434 11.120 1.00 85.94 98 GLN A N 1
ATOM 740 C CA . GLN A 1 98 ? -18.992 -9.521 11.277 1.00 85.94 98 GLN A CA 1
ATOM 741 C C . GLN A 1 98 ? -19.949 -9.210 12.428 1.00 85.94 98 GLN A C 1
ATOM 743 O O . GLN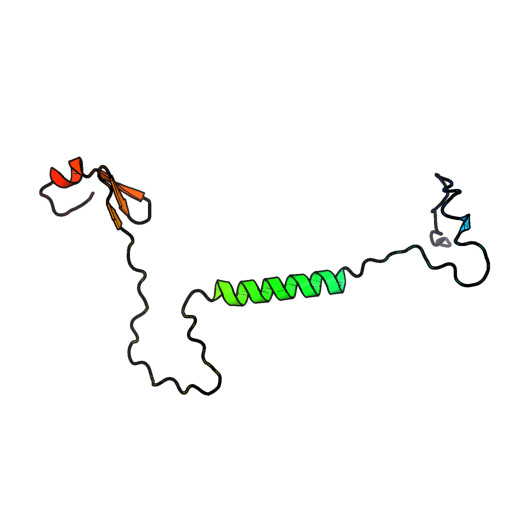 A 1 98 ? -19.511 -8.804 13.505 1.00 85.94 98 GLN A O 1
ATOM 748 N N . LEU A 1 99 ? -21.252 -9.402 12.214 1.00 86.94 99 LEU A N 1
ATOM 749 C CA . LEU A 1 99 ? -22.259 -9.269 13.265 1.00 86.94 99 LEU A CA 1
ATOM 750 C C . LEU A 1 99 ? -22.075 -10.391 14.289 1.00 86.94 99 LEU A C 1
ATOM 752 O O . LEU A 1 99 ? -22.187 -11.563 13.942 1.00 86.94 99 LEU A O 1
ATOM 756 N N . VAL A 1 100 ? -21.800 -10.022 15.540 1.00 87.81 100 VAL A N 1
ATOM 757 C CA . VAL A 1 100 ? -21.643 -10.981 16.644 1.00 87.81 100 VAL A CA 1
ATOM 758 C C . VAL A 1 100 ? -22.929 -11.079 17.449 1.00 87.81 100 VAL A C 1
ATOM 760 O O . VAL A 1 100 ? -23.366 -12.173 17.781 1.00 87.81 100 VAL A O 1
ATOM 763 N N . ALA A 1 101 ? -23.553 -9.942 17.759 1.00 85.69 101 ALA A N 1
ATOM 764 C CA . ALA A 1 101 ? -24.757 -9.912 18.578 1.00 85.69 101 ALA A CA 1
ATOM 765 C C . ALA A 1 101 ? -25.583 -8.650 18.329 1.00 85.69 101 ALA A C 1
ATOM 767 O O . ALA A 1 101 ? -25.071 -7.620 17.886 1.00 85.69 101 ALA A O 1
ATOM 768 N N . THR A 1 102 ? -26.864 -8.714 18.684 1.00 87.56 102 THR A N 1
ATOM 769 C CA . THR A 1 102 ? -27.685 -7.510 18.853 1.00 87.56 102 THR A CA 1
ATOM 770 C C . THR A 1 102 ? -27.532 -6.965 20.270 1.00 87.56 102 THR A C 1
ATOM 772 O O . THR A 1 102 ? -27.274 -7.717 21.211 1.00 87.56 102 THR A O 1
ATOM 775 N N . VAL A 1 103 ? -27.699 -5.656 20.443 1.00 86.38 103 VAL A N 1
ATOM 776 C CA . VAL A 1 103 ? -27.606 -5.016 21.766 1.00 86.38 103 VAL A CA 1
ATOM 777 C C . VAL A 1 103 ? -28.676 -5.573 22.709 1.00 86.38 103 VAL A C 1
ATOM 779 O O . VAL A 1 103 ? -28.377 -5.878 23.858 1.00 86.38 103 VAL A O 1
ATOM 782 N N . ASP A 1 104 ? -29.888 -5.822 22.206 1.00 85.56 104 ASP A N 1
ATOM 783 C CA . ASP A 1 104 ? -30.972 -6.413 22.997 1.00 85.56 104 ASP A CA 1
ATOM 784 C C . ASP A 1 104 ? -30.666 -7.843 23.454 1.00 85.56 104 ASP A C 1
ATOM 786 O O . ASP A 1 104 ? -31.008 -8.212 24.576 1.00 85.56 104 ASP A O 1
ATOM 790 N N . SER A 1 105 ? -30.025 -8.661 22.610 1.00 84.00 105 SER A N 1
ATOM 791 C CA . SER A 1 105 ? -29.618 -10.014 23.005 1.00 84.00 105 SER A CA 1
ATOM 792 C C . SER A 1 105 ? -28.472 -9.988 24.014 1.00 84.00 105 SER A C 1
ATOM 794 O O . SER A 1 105 ? -28.494 -10.761 24.962 1.00 84.00 105 SER A O 1
ATOM 796 N N . ALA A 1 106 ? -27.512 -9.074 23.848 1.00 83.44 106 ALA A N 1
ATOM 797 C CA . ALA A 1 106 ? -26.372 -8.937 24.753 1.00 83.44 106 ALA A CA 1
ATOM 798 C C . ALA A 1 106 ? -26.769 -8.398 26.138 1.00 83.44 106 ALA A C 1
ATOM 800 O O . ALA A 1 106 ? -26.152 -8.756 27.130 1.00 83.44 106 ALA A O 1
ATOM 801 N N . LEU A 1 107 ? -27.804 -7.556 26.221 1.00 85.06 107 LEU A N 1
ATOM 802 C CA . LEU A 1 107 ? -28.312 -7.025 27.493 1.00 85.06 107 LEU A CA 1
ATOM 803 C C . LEU A 1 107 ? -29.193 -8.015 28.267 1.00 85.06 107 LEU A C 1
ATOM 805 O O . LEU A 1 107 ? -29.434 -7.813 29.453 1.00 85.06 107 LEU A O 1
ATOM 809 N N . ARG A 1 108 ? -29.727 -9.039 27.594 1.00 84.06 108 ARG A N 1
ATOM 810 C CA . ARG A 1 108 ? -30.577 -10.074 28.205 1.00 84.06 108 ARG A CA 1
ATOM 811 C C . ARG A 1 108 ? -29.791 -11.293 28.678 1.00 84.06 108 ARG A C 1
ATOM 813 O O . ARG A 1 108 ? -30.350 -12.107 29.408 1.00 84.06 108 ARG A O 1
ATOM 820 N N . ASP A 1 109 ? -28.555 -11.445 28.218 1.00 77.56 109 ASP A N 1
ATOM 821 C CA . ASP A 1 109 ? -27.686 -12.558 28.574 1.00 77.56 109 ASP A CA 1
ATOM 822 C C . ASP A 1 109 ? -26.757 -12.139 29.723 1.00 77.56 109 ASP A C 1
ATOM 824 O O . ASP A 1 109 ? -25.871 -11.307 29.546 1.00 77.56 109 ASP A O 1
ATOM 828 N N . ASP A 1 110 ? -26.970 -12.711 30.910 1.00 70.06 110 ASP A N 1
ATOM 829 C CA . ASP A 1 110 ? -26.109 -12.504 32.086 1.00 70.06 110 ASP A CA 1
ATOM 830 C C . ASP A 1 110 ? -24.826 -13.356 32.026 1.00 70.06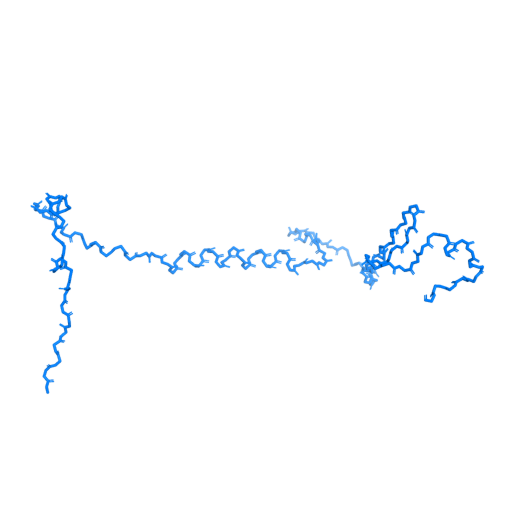 110 ASP A C 1
ATOM 832 O O . ASP A 1 110 ? -23.994 -13.317 32.940 1.00 70.06 110 ASP A O 1
ATOM 836 N N . SER A 1 111 ? -24.647 -14.165 30.974 1.00 72.06 111 SER A N 1
ATOM 837 C CA . SER A 1 111 ? -23.444 -14.968 30.801 1.00 72.06 111 SER A CA 1
ATOM 838 C C . SER A 1 111 ? -22.329 -14.160 30.114 1.00 72.06 111 SER A C 1
ATOM 840 O O . SER A 1 111 ? -22.556 -13.491 29.109 1.00 72.06 111 SER A O 1
ATOM 842 N N . PRO A 1 112 ? -21.077 -14.227 30.604 1.00 68.81 112 PRO A N 1
ATOM 843 C CA . PRO A 1 112 ? -19.955 -13.466 30.045 1.00 68.81 112 PRO A CA 1
ATOM 844 C C . PRO A 1 112 ? -19.427 -14.030 28.708 1.00 68.81 112 PRO A C 1
ATOM 846 O O . PRO A 1 112 ? -18.289 -13.755 28.329 1.00 68.81 112 PRO A O 1
ATOM 849 N N . THR A 1 113 ? -20.210 -14.846 27.995 1.00 66.62 113 THR A N 1
ATOM 850 C CA . THR A 1 113 ? -19.774 -15.592 26.805 1.00 66.62 113 THR A CA 1
ATOM 851 C C . THR A 1 113 ? -20.684 -15.325 25.614 1.00 66.62 113 THR A C 1
ATOM 853 O O . THR A 1 113 ? -21.827 -15.762 25.602 1.00 66.62 113 THR A O 1
ATOM 856 N N . PHE A 1 114 ? -20.140 -14.699 24.568 1.00 58.09 114 PHE A N 1
ATOM 857 C CA . PHE A 1 114 ? -20.772 -14.662 23.248 1.00 58.09 114 PHE A CA 1
ATOM 858 C C . PHE A 1 114 ? -20.593 -16.037 22.578 1.00 58.09 114 PHE A C 1
ATOM 860 O O . PHE A 1 114 ? -19.456 -16.481 22.403 1.00 58.09 114 PHE A O 1
ATOM 867 N N . LYS A 1 115 ? -21.693 -16.732 22.260 1.00 52.12 115 LYS A N 1
ATOM 868 C CA . LYS A 1 115 ? -21.695 -17.948 21.427 1.00 52.12 115 LYS A CA 1
ATOM 869 C C . LYS A 1 115 ? -22.030 -17.622 19.983 1.00 52.12 115 LYS A C 1
ATOM 871 O O . LYS A 1 115 ? -22.932 -16.782 19.783 1.00 52.12 115 LYS A O 1
#

Foldseek 3Di:
DDDDDDDDPPPPPDDPVPVVVVQDDDDDNDPPPPPDPVVVVVVVVVVVVVVCCVVVVPPQDPPPPPPPDPDDDDPCPDGPDDDWDWDDDQFFIDTPNHTQDTPVVVVVDPDPDRD

Sequence (115 aa):
MPVHRAGSRLYHSVPFKHLVKKSGSASGARSSNISLNLVPFVDMMTMLVCFLLMVFSASGELLQAQRGLDLPIADSKQTLQQAPVIIVTKSEITYQGQLVATVDSALRDDSPTFK

pLDDT: mean 71.18, std 14.21, range [45.72, 94.06]

Secondary structure (DSSP, 8-state):
---PPPPP-TTSS---HHHHTTS-SSS----------HHHHHHHHHHHHHHHHHHHS-TT------TT------------PPPPPEEE-SSEEEETTEEEEEHHHHHH--SS---